Protein 4U12 (pdb70)

Structure (mmCIF, N/CA/C/O backbone):
data_4U12
#
_entry.id   4U12
#
_cell.length_a   44.944
_cell.length_b   44.944
_cell.length_c   117.883
_cell.angle_alpha   90.000
_cell.angle_beta   90.000
_cell.angle_gamma   90.000
#
_symmetry.space_group_name_H-M   'P 43 2 2'
#
loop_
_entity.id
_entity.type
_entity.pdbx_description
1 polymer 'Uncharacterized protein HP0242'
2 water water
#
loop_
_atom_site.group_PDB
_atom_site.id
_atom_site.type_symbol
_atom_site.label_atom_id
_atom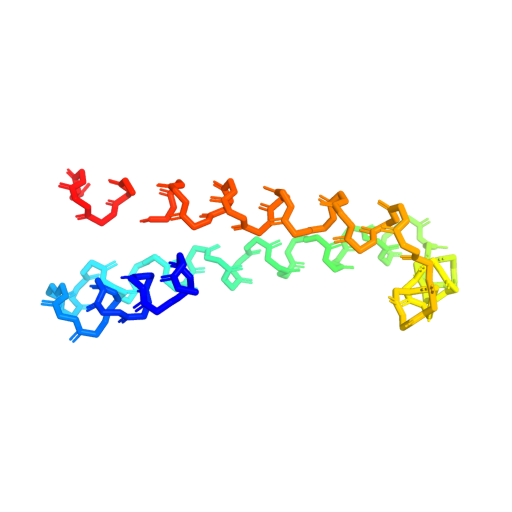_site.label_alt_id
_atom_site.label_comp_id
_atom_site.label_asym_id
_atom_site.label_entity_id
_atom_site.label_seq_id
_atom_site.pdbx_PDB_ins_code
_atom_site.Cartn_x
_atom_site.Cartn_y
_atom_site.Cartn_z
_atom_site.occupancy
_atom_site.B_iso_or_equiv
_atom_site.auth_seq_id
_atom_site.auth_comp_id
_atom_site.auth_asym_id
_atom_site.auth_atom_id
_atom_site.pdbx_PDB_model_num
ATOM 1 N N . ASN A 1 13 ? 32.858 13.815 24.305 1.00 73.24 13 ASN A N 1
ATOM 2 C CA . ASN A 1 13 ? 31.578 13.583 25.022 1.00 70.12 13 ASN A CA 1
ATOM 3 C C . ASN A 1 13 ? 30.796 14.839 25.439 1.00 63.79 13 ASN A C 1
ATOM 4 O O . ASN A 1 13 ? 29.573 14.823 25.386 1.00 56.39 13 ASN A O 1
ATOM 9 N N . PRO A 1 14 ? 31.480 15.917 25.860 1.00 60.19 14 PRO A N 1
ATOM 10 C CA . PRO A 1 14 ? 30.713 17.151 26.030 1.00 55.72 14 PRO A CA 1
ATOM 11 C C . PRO A 1 14 ? 29.991 17.547 24.736 1.00 49.96 14 PRO A C 1
ATOM 12 O O . PRO A 1 14 ? 28.857 18.038 24.746 1.00 46.78 14 PRO A O 1
ATOM 16 N N . LEU A 1 15 ? 30.654 17.316 23.631 1.00 44.95 15 LEU A N 1
ATOM 17 C CA . LEU A 1 15 ? 30.077 17.613 22.334 1.00 47.18 15 LEU A CA 1
ATOM 18 C C . LEU A 1 15 ? 28.919 16.713 21.992 1.00 44.41 15 LEU A C 1
ATOM 19 O O . LEU A 1 15 ? 28.018 17.146 21.277 1.00 38.88 15 LEU A O 1
ATOM 24 N N . ASP A 1 16 ? 28.943 15.462 22.466 1.00 42.36 16 ASP A N 1
ATOM 25 C CA . ASP A 1 16 ? 27.828 14.577 22.239 1.00 43.51 16 ASP A CA 1
ATOM 26 C C . ASP A 1 16 ? 26.622 15.069 22.992 1.00 43.27 16 ASP A C 1
ATOM 27 O O . ASP A 1 16 ? 25.505 14.997 22.487 1.00 44.63 16 ASP A O 1
ATOM 32 N N . LYS A 1 17 ? 26.841 15.537 24.215 1.00 39.54 17 LYS A N 1
ATOM 33 C CA . LYS A 1 17 ? 25.758 16.089 25.018 1.00 41.57 17 LYS A CA 1
ATOM 34 C C . LYS A 1 17 ? 25.160 17.325 24.338 1.00 37.41 17 LYS A C 1
ATOM 35 O O . LYS A 1 17 ? 23.939 17.532 24.334 1.00 37.67 17 LYS A O 1
ATOM 41 N N . TRP A 1 18 ? 26.016 18.166 23.780 1.00 35.32 18 TRP A N 1
ATOM 42 C CA . TRP A 1 18 ? 25.511 19.333 23.013 1.00 32.95 18 TRP A CA 1
ATOM 43 C C . TRP A 1 18 ? 24.584 18.905 21.866 1.00 34.74 18 TRP A C 1
ATOM 44 O O . TRP A 1 18 ? 23.498 19.438 21.684 1.00 34.85 18 TRP A O 1
ATOM 55 N N . ASN A 1 19 ? 25.014 17.919 21.105 1.00 34.10 19 ASN A N 1
ATOM 56 C CA . ASN A 1 19 ? 24.231 17.421 20.019 1.00 36.69 19 ASN A CA 1
ATOM 57 C C . ASN A 1 19 ? 22.920 16.835 20.517 1.00 40.48 19 ASN A C 1
ATOM 58 O O . ASN A 1 19 ? 21.893 17.065 19.903 1.00 38.62 19 ASN A O 1
ATOM 63 N N . ASP A 1 20 ? 22.965 16.066 21.615 1.00 40.68 20 ASP A N 1
ATOM 64 C CA . ASP A 1 20 ? 21.769 15.499 22.192 1.00 45.31 20 ASP A CA 1
ATOM 65 C C . ASP A 1 20 ? 20.743 16.588 22.465 1.00 44.11 20 ASP A C 1
ATOM 66 O O . ASP A 1 20 ? 19.575 16.455 22.119 1.00 45.89 20 ASP A O 1
ATOM 71 N N . ILE A 1 21 ? 21.196 17.656 23.103 1.00 40.09 21 ILE A N 1
ATOM 72 C CA . ILE A 1 21 ? 20.318 18.743 23.557 1.00 42.37 21 ILE A CA 1
ATOM 73 C C . ILE A 1 21 ? 19.754 19.494 22.366 1.00 39.46 21 ILE A C 1
ATOM 74 O O . ILE A 1 21 ? 18.542 19.817 22.295 1.00 39.41 21 ILE A O 1
ATOM 79 N N . ILE A 1 22 ? 20.626 19.762 21.406 1.00 36.25 22 ILE A N 1
ATOM 80 C CA . ILE A 1 22 ? 20.182 20.426 20.159 1.00 38.08 22 ILE A CA 1
ATOM 81 C C . ILE A 1 22 ? 19.067 19.643 19.462 1.00 40.14 22 ILE A C 1
ATOM 82 O O . ILE A 1 22 ? 18.030 20.220 19.064 1.00 41.08 22 ILE A O 1
ATOM 87 N N . PHE A 1 23 ? 19.297 18.342 19.290 1.00 42.47 23 PHE A N 1
ATOM 88 C CA . PHE A 1 23 ? 18.350 17.493 18.532 1.00 46.71 23 PHE A CA 1
ATOM 89 C C . PHE A 1 23 ? 17.153 17.048 19.339 1.00 50.95 23 PHE A C 1
ATOM 90 O O . PHE A 1 23 ? 16.159 16.612 18.754 1.00 54.18 23 PHE A O 1
ATOM 98 N N . HIS A 1 24 ? 17.202 17.200 20.657 1.00 52.51 24 HIS A N 1
ATOM 99 C CA . HIS A 1 24 ? 16.063 16.813 21.463 1.00 57.86 24 HIS A CA 1
ATOM 100 C C . HIS A 1 24 ? 15.276 17.944 22.117 1.00 56.36 24 HIS A C 1
ATOM 101 O O . HIS A 1 24 ? 14.170 17.707 22.594 1.00 55.97 24 HIS A O 1
ATOM 108 N N . ALA A 1 25 ? 15.792 19.169 22.063 1.00 53.25 25 ALA A N 1
ATOM 109 C CA . ALA A 1 25 ? 15.042 20.345 22.498 1.00 54.98 25 ALA A CA 1
ATOM 110 C C . ALA A 1 25 ? 13.891 20.625 21.521 1.00 56.46 25 ALA A C 1
ATOM 111 O O . ALA A 1 25 ? 13.865 20.060 20.428 1.00 56.75 25 ALA A O 1
ATOM 113 N N . SER A 1 26 ? 12.968 21.520 21.876 1.00 57.76 26 SER A N 1
ATOM 114 C CA . SER A 1 26 ? 11.909 21.886 20.928 1.00 57.46 26 SER A CA 1
ATOM 115 C C . SER A 1 26 ? 12.567 22.470 19.702 1.00 55.15 26 SER A C 1
ATOM 116 O O . SER A 1 26 ? 13.664 23.059 19.804 1.00 54.76 26 SER A O 1
ATOM 119 N N . LYS A 1 27 ? 11.946 22.270 18.541 1.00 53.18 27 LYS A N 1
ATOM 120 C CA . LYS A 1 27 ? 12.488 22.757 17.277 1.00 53.99 27 LYS A CA 1
ATOM 121 C C . LYS A 1 27 ? 12.607 24.289 17.332 1.00 53.17 27 LYS A C 1
ATOM 122 O O . LYS A 1 27 ? 13.550 24.854 16.805 1.00 50.91 27 LYS A O 1
ATOM 124 N N . LYS A 1 28 ? 11.679 24.934 18.036 1.00 52.06 28 LYS A N 1
ATOM 125 C CA . LYS A 1 28 ? 11.696 26.383 18.238 1.00 52.01 28 LYS A CA 1
ATOM 126 C C . LYS A 1 28 ? 12.982 26.875 18.927 1.00 47.46 28 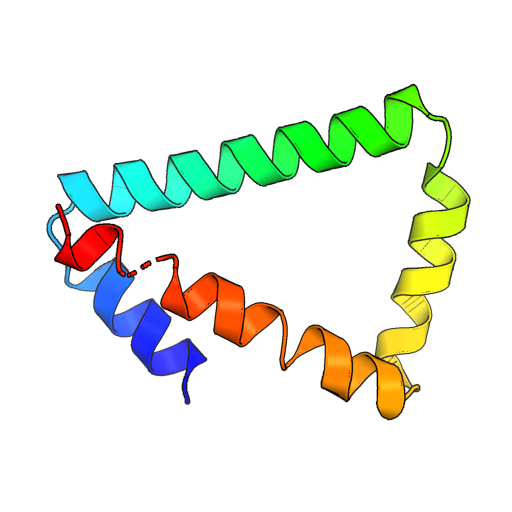LYS A C 1
ATOM 127 O O . LYS A 1 28 ? 13.649 27.813 18.467 1.00 46.40 28 LYS A O 1
ATOM 133 N N . LEU A 1 29 ? 13.347 26.233 20.026 1.00 46.05 29 LEU A N 1
ATOM 134 C CA . LEU A 1 29 ? 14.511 26.661 20.790 1.00 43.72 29 LEU A CA 1
ATOM 135 C C . LEU A 1 29 ? 15.834 26.312 20.092 1.00 41.51 29 LEU A C 1
ATOM 136 O O . LEU A 1 29 ? 16.772 27.120 20.108 1.00 40.30 29 LEU A O 1
ATOM 141 N N . SER A 1 30 ? 15.919 25.117 19.522 1.00 38.69 30 SER A N 1
ATOM 142 C CA . SER A 1 30 ? 17.114 24.731 18.804 1.00 37.26 30 SER A CA 1
ATOM 143 C C . SER A 1 30 ? 17.340 25.598 17.579 1.00 36.47 30 SER A C 1
ATOM 144 O O . SER A 1 30 ? 18.483 25.991 17.289 1.00 34.53 30 SER A O 1
ATOM 147 N N . LYS A 1 31 ? 16.267 25.949 16.885 1.00 37.69 31 LYS A N 1
ATOM 148 C CA . LYS A 1 31 ? 16.404 26.804 15.698 1.00 37.76 31 LYS A CA 1
ATOM 149 C C . LYS A 1 31 ? 16.927 28.181 16.095 1.00 37.04 31 LYS A C 1
ATOM 150 O O . LYS A 1 31 ? 17.827 28.744 15.463 1.00 33.71 31 LYS A O 1
ATOM 156 N N . LYS A 1 32 ? 16.382 28.735 17.165 1.00 37.27 32 LYS A N 1
ATOM 157 C CA . LYS A 1 32 ? 16.789 30.054 17.616 1.00 38.36 32 LYS A CA 1
ATOM 158 C C . LYS A 1 32 ? 18.277 30.011 18.014 1.00 35.78 32 LYS A C 1
ATOM 159 O O . LYS A 1 32 ? 19.027 30.953 17.764 1.00 34.48 32 LYS A O 1
ATOM 165 N N . GLU A 1 33 ? 18.724 28.910 18.625 1.00 34.32 33 GLU A N 1
ATOM 166 C CA . GLU A 1 33 ? 20.099 28.865 19.139 1.00 31.85 33 GLU A CA 1
ATOM 167 C C . GLU A 1 33 ? 21.074 28.714 17.995 1.00 30.81 33 GLU A C 1
ATOM 168 O O . GLU A 1 33 ? 22.112 29.355 17.983 1.00 31.34 33 GLU A O 1
ATOM 174 N N . LEU A 1 34 ? 20.763 27.858 17.040 1.00 30.33 34 LEU A N 1
ATOM 175 C CA . LEU A 1 34 ? 21.609 27.697 15.884 1.00 29.27 34 LEU A CA 1
ATOM 176 C C . LEU A 1 34 ? 21.677 28.997 15.061 1.00 28.98 34 LEU A C 1
ATOM 177 O O . LEU A 1 34 ? 22.729 29.346 14.564 1.00 28.31 34 LEU A O 1
ATOM 182 N N . GLU A 1 35 ? 20.564 29.694 14.902 1.00 31.07 35 GLU A N 1
ATOM 183 C CA . GLU A 1 35 ? 20.580 31.019 14.257 1.00 33.07 35 GLU A CA 1
ATOM 184 C C . GLU A 1 35 ? 21.420 32.035 15.020 1.00 33.59 35 GLU A C 1
ATOM 185 O O . GLU A 1 35 ? 22.103 32.905 14.421 1.00 32.98 35 GLU A O 1
ATOM 191 N N . ARG A 1 36 ? 21.410 31.940 16.344 1.00 32.48 36 ARG A N 1
ATOM 192 C CA . ARG A 1 36 ? 22.223 32.850 17.146 1.00 31.23 36 ARG A CA 1
ATOM 193 C C . ARG A 1 36 ? 23.677 32.586 16.826 1.00 30.69 36 ARG A C 1
ATOM 194 O O . ARG A 1 36 ? 24.455 33.509 16.651 1.00 30.89 36 ARG A O 1
ATOM 202 N N . LEU A 1 37 ? 24.055 31.302 16.781 1.00 27.28 37 LEU A N 1
ATOM 203 C CA . LEU A 1 37 ? 25.439 30.944 16.500 1.00 28.51 37 LEU A CA 1
ATOM 204 C C . LEU A 1 37 ? 25.859 31.349 15.080 1.00 28.00 37 LEU A C 1
ATOM 205 O O . LEU A 1 37 ? 26.993 31.801 14.859 1.00 28.04 37 LEU A O 1
ATOM 210 N N . LEU A 1 38 ? 24.953 31.184 14.126 1.00 26.86 38 LEU A N 1
ATOM 211 C CA . LEU A 1 38 ? 25.207 31.556 12.741 1.00 28.19 38 LEU A CA 1
ATOM 212 C C . LEU A 1 38 ? 25.449 33.037 12.671 1.00 30.07 38 LEU A C 1
ATOM 213 O O . LEU A 1 38 ? 26.367 33.502 11.986 1.00 29.29 38 LEU A O 1
ATOM 218 N N . GLU A 1 39 ? 24.632 33.800 13.356 1.00 29.93 39 GLU A N 1
ATOM 219 C CA . GLU A 1 39 ? 24.796 35.264 13.317 1.00 31.87 39 GLU A CA 1
ATOM 220 C C . GLU A 1 39 ? 26.110 35.686 13.954 1.00 33.57 39 GLU A C 1
ATOM 221 O O . GLU A 1 39 ? 26.772 36.611 13.464 1.00 33.93 39 GLU A O 1
ATOM 227 N N . LEU A 1 40 ? 26.488 35.025 15.047 1.00 31.70 40 LEU A N 1
ATOM 228 C CA . LEU A 1 40 ? 27.743 35.353 15.715 1.00 33.75 40 LEU A CA 1
ATOM 229 C C . LEU A 1 40 ? 28.907 35.064 14.793 1.00 32.24 40 LEU A C 1
ATOM 230 O O . LEU A 1 40 ? 29.834 35.840 14.719 1.00 33.73 40 LEU A O 1
ATOM 235 N N . LEU A 1 41 ? 28.872 33.930 14.122 1.00 31.44 41 LEU A N 1
ATOM 236 C CA . LEU A 1 41 ? 29.910 33.555 13.138 1.00 32.20 41 LEU A CA 1
ATOM 237 C C . LEU A 1 41 ? 30.021 34.581 12.030 1.00 33.70 41 LEU A C 1
ATOM 238 O O . LEU A 1 41 ? 31.118 35.012 11.690 1.00 33.95 41 LEU A O 1
ATOM 243 N N . ALA A 1 42 ? 28.891 35.000 11.515 1.00 30.27 42 ALA A N 1
ATOM 244 C CA . ALA A 1 42 ? 28.859 36.020 10.502 1.00 31.48 42 ALA A CA 1
ATOM 245 C C . ALA A 1 42 ? 29.433 37.340 11.007 1.00 33.95 42 ALA A C 1
ATOM 246 O O . ALA A 1 42 ? 30.151 37.979 10.305 1.00 36.93 42 ALA A O 1
ATOM 248 N N . LEU A 1 43 ? 29.121 37.728 12.226 1.00 34.22 43 LEU A N 1
ATOM 249 C CA . LEU A 1 43 ? 29.686 38.941 12.785 1.00 38.30 43 LEU A CA 1
ATOM 250 C C . LEU A 1 43 ? 31.176 38.843 12.926 1.00 38.27 43 LEU A C 1
ATOM 251 O O . LEU A 1 43 ? 31.880 39.738 12.571 1.00 40.73 43 LEU A O 1
ATOM 256 N N . LEU A 1 44 ? 31.654 37.731 13.429 1.00 37.72 44 LEU A N 1
ATOM 257 C CA . LEU A 1 44 ? 33.062 37.554 13.636 1.00 40.24 44 LEU A CA 1
ATOM 258 C C . LEU A 1 44 ? 33.836 37.564 12.345 1.00 41.31 44 LEU A C 1
ATOM 259 O O . LEU A 1 44 ? 34.872 38.162 12.259 1.00 42.66 44 LEU A O 1
ATOM 264 N N . GLU A 1 45 ? 33.327 36.878 11.345 1.00 39.52 45 GLU A N 1
ATOM 265 C CA . GLU A 1 45 ? 33.991 36.818 10.072 1.00 40.39 45 GLU A CA 1
ATOM 266 C C . GLU A 1 45 ? 34.045 38.180 9.429 1.00 42.71 45 GLU A C 1
ATOM 267 O O . GLU A 1 45 ? 35.040 38.585 8.930 1.00 44.22 45 GLU A O 1
ATOM 273 N N . THR A 1 46 ? 32.947 38.888 9.498 1.00 43.05 46 THR A N 1
ATOM 274 C CA . THR A 1 46 ? 32.841 40.213 8.944 1.00 44.92 46 THR A CA 1
ATOM 275 C C . THR A 1 46 ? 33.763 41.179 9.648 1.00 48.60 46 THR A C 1
ATOM 276 O O . THR A 1 46 ? 34.361 42.020 9.030 1.00 48.61 46 THR A O 1
ATOM 280 N N . PHE A 1 47 ? 33.872 41.055 10.954 1.00 48.52 47 PHE A N 1
ATOM 281 C CA . PHE A 1 47 ? 34.772 41.885 11.700 1.00 52.53 47 PHE A CA 1
ATOM 282 C C . PHE A 1 47 ? 36.203 41.665 11.273 1.00 53.99 47 PHE A C 1
ATOM 283 O O . PHE A 1 47 ? 36.915 42.589 11.060 1.00 56.90 47 PHE A O 1
ATOM 291 N N . ILE A 1 48 ? 36.605 40.431 11.097 1.00 104.13 48 ILE A N 1
ATOM 292 C CA . ILE A 1 48 ? 37.958 40.118 10.732 1.00 104.52 48 ILE A CA 1
ATOM 293 C C . ILE A 1 48 ? 38.310 40.702 9.372 1.00 103.56 48 ILE A C 1
ATOM 294 O O . ILE A 1 48 ? 39.403 41.150 9.167 1.00 107.48 48 ILE A O 1
ATOM 299 N N . GLU A 1 49 ? 37.385 40.649 8.438 1.00 101.31 49 GLU A N 1
ATOM 300 C CA . GLU A 1 49 ? 37.550 41.314 7.165 1.00 102.35 49 GLU A CA 1
ATOM 301 C C . GLU A 1 49 ? 37.599 42.831 7.268 1.00 104.64 49 GLU A C 1
ATOM 302 O O . GLU A 1 49 ? 38.408 43.460 6.643 1.00 106.04 49 GLU A O 1
ATOM 308 N N . LYS A 1 50 ? 36.740 43.402 8.085 1.00 104.53 50 LYS A N 1
ATOM 309 C CA . LYS A 1 50 ? 36.628 44.826 8.213 1.00 108.80 50 LYS A CA 1
ATOM 310 C C . LYS A 1 50 ? 37.930 45.353 8.725 1.00 115.03 50 LYS A C 1
ATOM 311 O O . LYS A 1 50 ? 38.250 46.497 8.527 1.00 121.09 50 LYS A O 1
ATOM 317 N N . GLU A 1 51 ? 38.635 44.532 9.467 1.00 115.96 51 GLU A N 1
ATOM 318 C CA . GLU A 1 51 ? 39.881 44.910 10.075 1.00 124.61 51 GLU A CA 1
ATOM 319 C C . GLU A 1 51 ? 41.058 44.314 9.333 1.00 125.76 51 GLU A C 1
ATOM 320 O O . GLU A 1 51 ? 42.157 44.343 9.814 1.00 132.14 51 GLU A O 1
ATOM 326 N N . ASP A 1 52 ? 40.815 43.727 8.177 1.00 120.52 52 ASP A N 1
ATOM 327 C CA . ASP A 1 52 ? 41.882 43.211 7.329 1.00 125.38 52 ASP A CA 1
ATOM 328 C C . ASP A 1 52 ? 42.787 42.171 7.945 1.00 126.87 52 ASP A C 1
ATOM 329 O O . ASP A 1 52 ? 43.968 42.137 7.676 1.00 134.87 52 ASP A O 1
ATOM 334 N N . LEU A 1 53 ? 42.233 41.283 8.739 1.00 120.99 53 LEU A N 1
ATOM 335 C CA . LEU A 1 53 ? 43.031 40.314 9.437 1.00 123.68 53 LEU A CA 1
ATOM 336 C C . LEU A 1 53 ? 43.034 38.936 8.863 1.00 120.54 53 LEU A C 1
ATOM 337 O O . LEU A 1 53 ? 43.478 38.018 9.507 1.00 124.93 53 LEU A O 1
ATOM 342 N N . GLU A 1 54 ? 42.534 38.770 7.654 1.00 118.15 54 GLU A N 1
ATOM 343 C CA . GLU A 1 54 ? 42.252 37.435 7.169 1.00 115.00 54 GLU A CA 1
ATOM 344 C C . GLU A 1 54 ? 43.448 36.518 7.089 1.00 120.84 54 GLU A C 1
ATOM 345 O O . GLU A 1 54 ? 43.352 35.364 7.409 1.00 119.56 54 GLU A O 1
ATOM 351 N N . GLU A 1 55 ? 44.578 37.014 6.638 1.00 127.40 55 GLU A N 1
ATOM 352 C CA . GLU A 1 55 ? 45.758 36.167 6.493 1.00 136.26 55 GLU A CA 1
ATOM 353 C C . GLU A 1 55 ? 46.282 35.692 7.846 1.00 138.25 55 GLU A C 1
ATOM 354 O O . GLU A 1 55 ? 46.666 34.546 8.037 1.00 143.02 55 GLU A O 1
ATOM 356 N N . LYS A 1 56 ? 46.264 36.619 8.779 1.00 138.94 56 LYS A N 1
ATOM 357 C CA . LYS A 1 56 ? 46.702 36.387 10.125 1.00 141.20 56 LYS A CA 1
ATOM 358 C C . LYS A 1 56 ? 45.841 35.306 10.761 1.00 133.46 56 LYS A C 1
ATOM 359 O O . LYS A 1 56 ? 46.370 34.388 11.384 1.00 139.40 56 LYS A O 1
ATOM 362 N N . PHE A 1 57 ? 44.531 35.368 10.558 1.00 121.65 57 PHE A N 1
ATOM 363 C CA . PHE A 1 57 ? 43.684 34.348 11.135 1.00 116.81 57 PHE A CA 1
ATOM 364 C C . PHE A 1 57 ? 44.064 33.016 10.547 1.00 118.19 57 PHE A C 1
ATOM 365 O O . PHE A 1 57 ? 44.170 32.036 11.237 1.00 121.55 57 PHE A O 1
ATOM 373 N N . GLU A 1 58 ? 44.307 32.990 9.254 1.00 120.70 58 GLU A N 1
ATOM 374 C CA . GLU A 1 58 ? 44.531 31.734 8.573 1.00 123.47 58 GLU A CA 1
ATOM 375 C C . GLU A 1 58 ? 45.763 31.016 9.087 1.00 130.96 58 GLU A C 1
ATOM 376 O O . GLU A 1 58 ? 45.762 29.807 9.219 1.00 132.38 58 GLU A O 1
ATOM 378 N N . SER A 1 59 ? 46.819 31.759 9.351 1.00 137.86 59 SER A N 1
ATOM 379 C CA . SER A 1 59 ? 48.026 31.161 9.890 1.00 148.17 59 SER A CA 1
ATOM 380 C C . SER A 1 59 ? 47.786 30.555 11.267 1.00 146.40 59 SER A C 1
ATOM 381 O O . SER A 1 59 ? 48.103 29.403 11.533 1.00 151.01 59 SER A O 1
ATOM 383 N N . PHE A 1 60 ? 47.136 31.350 12.095 1.00 141.22 60 PHE A N 1
ATOM 384 C CA . PHE A 1 60 ? 46.908 31.053 13.478 1.00 140.67 60 PHE A CA 1
ATOM 385 C C . PHE A 1 60 ? 46.153 29.754 13.467 1.00 135.14 60 PHE A C 1
ATOM 386 O O . PHE A 1 60 ? 46.448 28.875 14.232 1.00 138.71 60 PHE A O 1
ATOM 394 N N . ALA A 1 61 ? 45.226 29.593 12.548 1.00 127.69 61 ALA A N 1
ATOM 395 C CA . ALA A 1 61 ? 44.442 28.358 12.444 1.00 125.33 61 ALA A CA 1
ATOM 396 C C . ALA A 1 61 ? 45.158 27.049 12.081 1.00 130.11 61 ALA A C 1
ATOM 397 O O . ALA A 1 61 ? 44.741 25.971 12.480 1.00 129.39 61 ALA A O 1
ATOM 399 N N . LYS A 1 62 ? 46.208 27.147 11.288 1.00 133.68 62 LYS A N 1
ATOM 400 C CA . LYS A 1 62 ? 46.907 25.959 10.819 1.00 141.53 62 LYS A CA 1
ATOM 401 C C . LYS A 1 62 ? 47.550 25.203 11.963 1.00 146.66 62 LYS A C 1
ATOM 402 O O . LYS A 1 62 ? 47.698 23.994 11.914 1.00 152.33 62 LYS A O 1
ATOM 404 N N . ALA A 1 63 ? 47.911 25.958 12.989 1.00 86.09 63 ALA A N 1
ATOM 405 C CA . ALA A 1 63 ? 48.669 25.507 14.141 1.00 80.52 63 ALA A CA 1
ATOM 406 C C . ALA A 1 63 ? 47.950 24.397 14.854 1.00 77.97 63 ALA A C 1
ATOM 407 O O . ALA A 1 63 ? 48.562 23.553 15.475 1.00 76.11 63 ALA A O 1
ATOM 409 N N . LEU A 1 64 ? 46.633 24.409 14.763 1.00 79.14 64 LEU A N 1
ATOM 410 C CA . LEU A 1 64 ? 45.798 23.576 15.587 1.00 77.90 64 LEU A CA 1
ATOM 411 C C . LEU A 1 64 ? 46.127 22.117 15.379 1.00 83.65 64 LEU A C 1
ATOM 412 O O . LEU A 1 64 ? 46.067 21.337 16.316 1.00 83.55 64 LEU A O 1
AT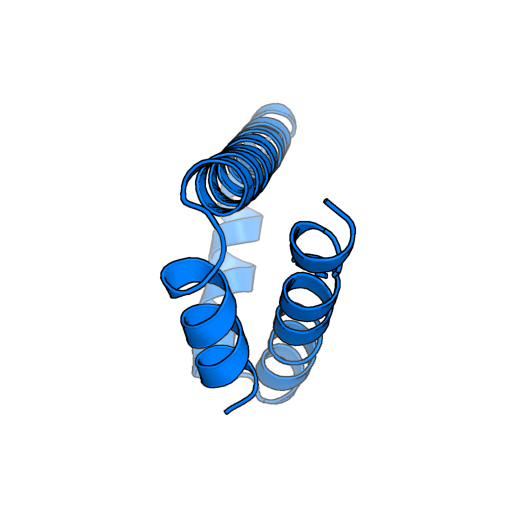OM 417 N N . ARG A 1 65 ? 46.465 21.731 14.160 1.00 90.78 65 ARG A N 1
ATOM 418 C CA . ARG A 1 65 ? 46.770 20.335 13.908 1.00 97.89 65 ARG A CA 1
ATOM 419 C C . ARG A 1 65 ? 47.966 19.874 14.734 1.00 96.17 65 ARG A C 1
ATOM 420 O O . ARG A 1 65 ? 47.997 18.761 15.214 1.00 99.92 65 ARG A O 1
ATOM 422 N N . ILE A 1 66 ? 48.960 20.722 14.872 1.00 93.46 66 ILE A N 1
ATOM 423 C CA . ILE A 1 66 ? 50.153 20.344 15.600 1.00 95.41 66 ILE A CA 1
ATOM 424 C C . ILE A 1 66 ? 50.277 20.820 17.048 1.00 91.62 66 ILE A C 1
ATOM 425 O O . ILE A 1 66 ? 50.770 20.083 17.877 1.00 96.75 66 ILE A O 1
ATOM 427 N N . ASP A 1 67 ? 49.827 22.034 17.349 1.00 85.81 67 ASP A N 1
ATOM 428 C CA . ASP A 1 67 ? 50.133 22.695 18.610 1.00 83.26 67 ASP A CA 1
ATOM 429 C C . ASP A 1 67 ? 49.226 22.210 19.740 1.00 79.75 67 ASP A C 1
ATOM 430 O O . ASP A 1 67 ? 48.033 22.426 19.741 1.00 71.69 67 ASP A O 1
ATOM 435 N N . GLU A 1 68 ? 49.851 21.555 20.710 1.00 80.46 68 GLU A N 1
ATOM 436 C CA . GLU A 1 68 ? 49.148 21.010 21.850 1.00 82.63 68 GLU A CA 1
ATOM 437 C C . GLU A 1 68 ? 48.510 22.069 22.714 1.00 77.69 68 GLU A C 1
ATOM 438 O O . GLU A 1 68 ? 47.431 21.878 23.237 1.00 73.91 68 GLU A O 1
ATOM 444 N N . GLU A 1 69 ? 49.196 23.175 22.894 1.00 74.96 69 GLU A N 1
ATOM 445 C CA . GLU A 1 69 ? 48.678 24.216 23.732 1.00 75.08 69 GLU A CA 1
ATOM 446 C C . GLU A 1 69 ? 47.441 24.874 23.201 1.00 69.90 69 GLU A C 1
ATOM 447 O O . GLU A 1 69 ? 46.522 25.124 23.945 1.00 67.97 69 GLU A O 1
ATOM 453 N N . LEU A 1 70 ? 47.441 25.185 21.916 1.00 67.17 70 LEU A N 1
ATOM 454 C CA . LEU A 1 70 ? 46.278 25.746 21.254 1.00 62.68 70 LEU A CA 1
ATOM 455 C C . LEU A 1 70 ? 45.160 24.753 21.251 1.00 61.76 70 LEU A C 1
ATOM 456 O O . LEU A 1 70 ? 44.039 25.097 21.517 1.00 62.21 70 LEU A O 1
ATOM 461 N N . GLN A 1 71 ? 45.479 23.494 21.012 1.00 63.07 71 GLN A N 1
ATOM 462 C CA . GLN A 1 71 ? 44.450 22.491 20.952 1.00 64.72 71 GLN A CA 1
ATOM 463 C C . GLN A 1 71 ? 43.717 22.526 22.288 1.00 64.04 71 GLN A C 1
ATOM 464 O O . GLN A 1 71 ? 42.518 22.471 22.309 1.00 60.58 71 GLN A O 1
ATOM 470 N N . GLN A 1 72 ? 44.444 22.672 23.386 1.00 65.29 72 GLN A N 1
ATOM 471 C CA . GLN A 1 72 ? 43.837 22.793 24.700 1.00 69.17 72 GLN A CA 1
ATOM 472 C C . GLN A 1 72 ? 42.986 24.024 24.881 1.00 66.39 72 GLN A C 1
ATOM 473 O O . GLN A 1 72 ? 41.881 23.948 25.348 1.00 65.60 72 GLN A O 1
ATOM 479 N N . LYS A 1 73 ? 43.492 25.159 24.473 1.00 63.75 73 LYS A N 1
ATOM 480 C CA . LYS A 1 73 ? 42.717 26.393 24.555 1.00 62.68 73 LYS A CA 1
ATOM 481 C C . LYS A 1 73 ? 41.407 26.420 23.737 1.00 58.52 73 LYS A C 1
ATOM 482 O O . LYS A 1 73 ? 40.385 26.948 24.178 1.00 56.76 73 LYS A O 1
ATOM 488 N N . ILE A 1 74 ? 41.466 25.900 22.516 1.00 55.00 74 ILE A N 1
ATOM 489 C CA . ILE A 1 74 ? 40.304 25.800 21.671 1.00 53.14 74 ILE A CA 1
ATOM 490 C C . ILE A 1 74 ? 39.311 24.814 22.226 1.00 54.02 74 ILE A C 1
ATOM 491 O O . ILE A 1 74 ? 38.098 24.999 22.074 1.00 53.21 74 ILE A O 1
ATOM 496 N N . GLU A 1 75 ? 39.820 23.747 22.822 1.00 55.45 75 GLU A N 1
ATOM 497 C CA . GLU A 1 75 ? 38.962 22.713 23.310 1.00 61.11 75 GLU A CA 1
ATOM 498 C C . GLU A 1 75 ? 38.200 23.281 24.516 1.00 61.25 75 GLU A C 1
ATOM 499 O O . GLU A 1 75 ? 36.996 23.037 24.657 1.00 60.16 75 GLU A O 1
ATOM 505 N N . SER A 1 76 ? 38.913 24.043 25.357 1.00 47.91 76 SER A N 1
ATOM 506 C CA A SER A 1 76 ? 38.289 24.706 26.503 0.50 46.85 76 SER A CA 1
ATOM 507 C CA B SER A 1 76 ? 38.303 24.717 26.510 0.50 47.75 76 SER A CA 1
ATOM 508 C C . SER A 1 76 ? 37.252 25.735 26.054 1.00 44.89 76 SER A C 1
ATOM 509 O O . SER A 1 76 ? 36.177 25.853 26.640 1.00 41.64 76 SER A O 1
ATOM 514 N N . ARG A 1 77 ? 37.557 26.447 24.978 1.00 44.13 77 ARG A N 1
ATOM 515 C CA . ARG A 1 77 ? 36.630 27.434 24.411 1.00 44.65 77 ARG A CA 1
ATOM 516 C C . ARG A 1 77 ? 35.360 26.783 23.837 1.00 40.99 77 ARG A C 1
ATOM 517 O O . ARG A 1 77 ? 34.243 27.284 24.033 1.00 39.76 77 ARG A O 1
ATOM 525 N N . LYS A 1 78 ? 35.523 25.667 23.135 1.00 38.98 78 LYS A N 1
ATOM 526 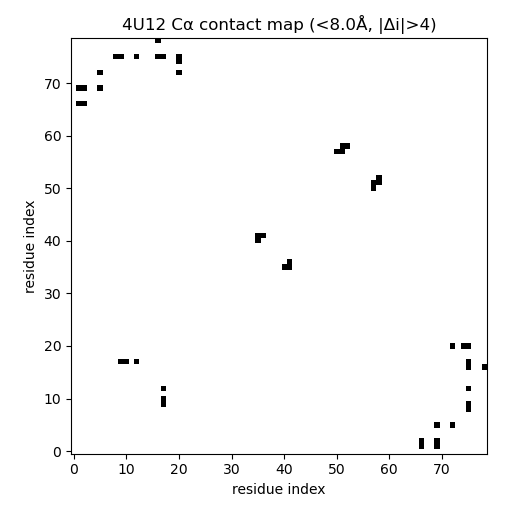C CA . LYS A 1 78 ? 34.363 24.966 22.596 1.00 38.25 78 LYS A CA 1
ATOM 527 C C . LYS A 1 78 ? 33.445 24.548 23.725 1.00 36.76 78 LYS A C 1
ATOM 528 O O . LYS A 1 78 ? 32.237 24.683 23.606 1.00 35.65 78 LYS A O 1
ATOM 534 N N . THR A 1 79 ? 33.975 24.058 24.826 1.00 37.91 79 THR A N 1
ATOM 535 C CA . THR A 1 79 ? 33.123 23.664 25.941 1.00 40.07 79 THR A CA 1
ATOM 536 C C . THR A 1 79 ? 32.383 24.826 26.544 1.00 37.94 79 THR A C 1
ATOM 537 O O . THR A 1 79 ? 31.275 24.695 26.964 1.00 38.21 79 THR A O 1
ATOM 541 N N . ASP A 1 80 ? 33.028 25.963 26.613 1.00 38.03 80 ASP A N 1
ATOM 542 C CA . ASP A 1 80 ? 32.384 27.151 27.090 1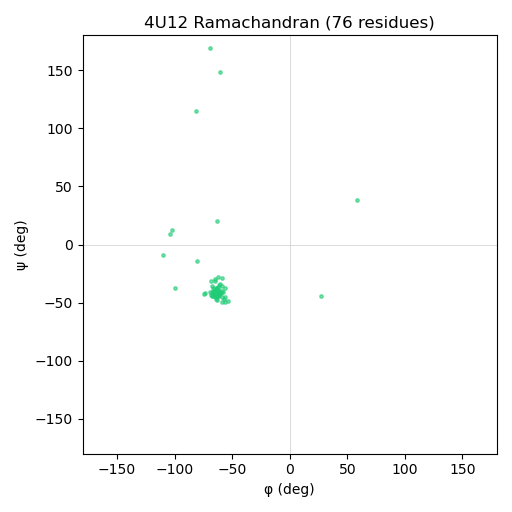.00 38.79 80 ASP A CA 1
ATOM 543 C C . ASP A 1 80 ? 31.231 27.546 26.213 1.00 35.96 80 ASP A C 1
ATOM 544 O O . ASP A 1 80 ? 30.225 27.991 26.697 1.00 35.07 80 ASP A O 1
ATOM 549 N N . ILE A 1 81 ? 31.417 27.433 24.907 1.00 33.51 81 ILE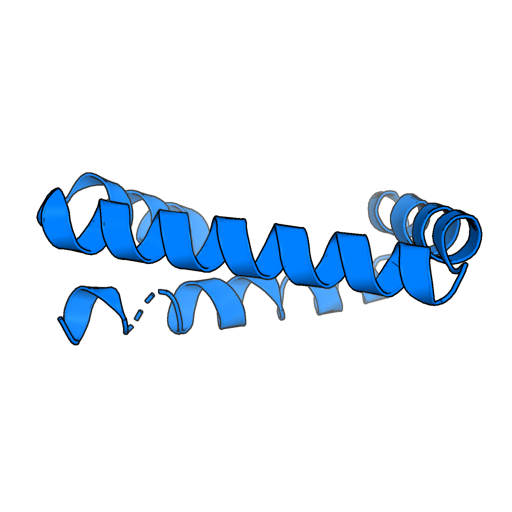 A N 1
ATOM 550 C CA . ILE A 1 81 ? 30.376 27.726 23.944 1.00 32.61 81 ILE A CA 1
ATOM 551 C C . ILE A 1 81 ? 29.225 26.760 24.078 1.00 30.81 81 ILE A C 1
ATOM 552 O O . ILE A 1 81 ? 28.101 27.133 23.997 1.00 31.65 81 ILE A O 1
ATOM 557 N N . VAL A 1 82 ? 29.553 25.504 24.257 1.00 31.98 82 VAL A N 1
ATOM 558 C CA . VAL A 1 82 ? 28.533 24.466 24.449 1.00 33.41 82 VAL A CA 1
ATOM 559 C C . VAL A 1 82 ? 27.711 24.740 25.678 1.00 33.62 82 VAL A C 1
ATOM 560 O O . VAL A 1 82 ? 26.514 24.629 25.678 1.00 33.62 82 VAL A O 1
ATOM 564 N N . ILE A 1 83 ? 28.373 25.151 26.737 1.00 34.41 83 ILE A N 1
ATOM 565 C CA . ILE A 1 83 ? 27.690 25.363 27.992 1.00 37.34 83 ILE A CA 1
ATOM 566 C C . ILE A 1 83 ? 26.710 26.505 27.869 1.00 36.57 83 ILE A C 1
ATOM 567 O O . ILE A 1 83 ? 25.565 26.388 28.293 1.00 38.38 83 ILE A O 1
ATOM 572 N N . GLN A 1 84 ? 27.146 27.581 27.238 1.00 36.40 84 GLN A N 1
ATOM 573 C CA . GLN A 1 84 ? 26.275 28.699 26.991 1.00 38.52 84 GLN A CA 1
ATOM 574 C C . GLN A 1 84 ? 25.108 28.318 26.104 1.00 37.23 84 GLN A C 1
ATOM 575 O O . GLN A 1 84 ? 23.968 28.701 26.349 1.00 38.87 84 GLN A O 1
ATOM 581 N N . SER A 1 85 ? 25.386 27.521 25.095 1.00 34.64 85 SER A N 1
ATOM 582 C CA . SER A 1 85 ? 24.381 27.090 24.169 1.00 33.99 85 SER A CA 1
ATOM 583 C C . SER A 1 85 ? 23.334 26.270 24.873 1.00 36.72 85 SER A C 1
ATOM 584 O O . SER A 1 85 ? 22.178 26.454 24.682 1.00 38.39 85 SER A O 1
ATOM 595 N N . ALA A 1 87 ? 22.696 26.224 28.015 1.00 45.55 87 ALA A N 1
ATOM 596 C CA . ALA A 1 87 ? 21.975 27.040 28.935 1.00 48.55 87 ALA A CA 1
ATOM 597 C C . ALA A 1 87 ? 20.876 27.781 28.239 1.00 48.44 87 ALA A C 1
ATOM 598 O O . ALA A 1 87 ? 19.783 27.847 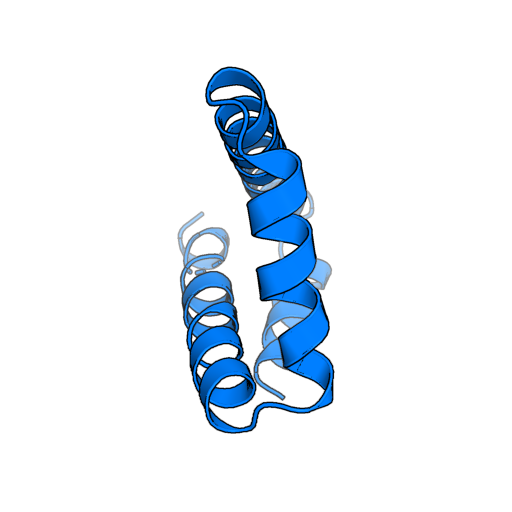28.740 1.00 51.10 87 ALA A O 1
ATOM 600 N N . ASN A 1 88 ? 21.170 28.336 27.079 1.00 44.93 88 ASN A N 1
ATOM 601 C CA . ASN A 1 88 ? 20.201 29.065 26.305 1.00 46.67 88 ASN A CA 1
ATOM 602 C C . ASN A 1 88 ? 18.992 28.227 26.015 1.00 48.52 88 ASN A C 1
ATOM 603 O O . ASN A 1 88 ? 17.916 28.702 26.086 1.00 55.55 88 ASN A O 1
ATOM 608 N N . ILE A 1 89 ? 19.183 26.994 25.621 1.00 48.33 89 ILE A N 1
ATOM 609 C CA . ILE A 1 89 ? 18.080 26.111 25.334 1.00 50.62 89 ILE A CA 1
ATOM 610 C C . ILE A 1 89 ? 17.272 25.735 26.572 1.00 57.23 89 ILE A C 1
ATOM 611 O O . ILE A 1 89 ? 16.076 25.713 26.534 1.00 59.81 89 ILE A O 1
ATOM 616 N N . LEU A 1 90 ? 17.960 25.405 27.651 1.00 60.40 90 LEU A N 1
ATOM 617 C CA . LEU A 1 90 ?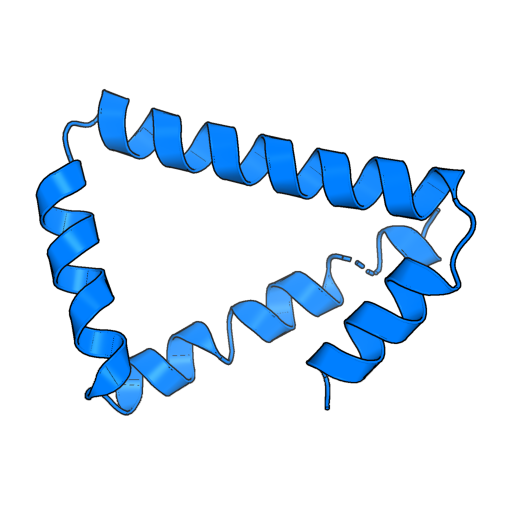 17.322 25.053 28.911 1.00 68.86 90 LEU A CA 1
ATOM 618 C C . LEU A 1 90 ? 16.629 26.253 29.489 1.00 72.18 90 LEU A C 1
ATOM 619 O O . LEU A 1 90 ? 15.592 26.142 30.070 1.00 83.41 90 LEU A O 1
ATOM 621 N N . SER A 1 91 ? 17.241 27.403 29.331 1.00 72.31 91 SER A N 1
ATOM 622 C CA . SER A 1 91 ? 16.696 28.661 29.767 1.00 77.23 91 SER A CA 1
ATOM 623 C C . SER A 1 91 ? 15.410 28.985 29.059 1.00 79.75 91 SER A C 1
ATOM 624 O O . SER A 1 91 ? 14.539 29.591 29.626 1.00 84.02 91 SER A O 1
ATOM 626 N N . GLY A 1 92 ? 15.316 28.643 27.793 1.00 78.48 92 GLY A N 1
ATOM 627 C CA . GLY A 1 92 ? 14.135 28.963 27.025 1.00 83.85 92 GLY A CA 1
ATOM 628 C C . GLY A 1 92 ? 14.192 30.385 26.533 1.00 87.15 92 GLY A C 1
ATOM 629 O O . GLY A 1 92 ? 14.980 31.178 27.027 1.00 92.38 92 GLY A O 1
#

Sequence (79 aa):
NPLDKWNDIIFHASKKLSKKELERLLELLALLETFIEKEDLEEKFESFAKALRIDEELQQKIESSRKTDIVIQSANILSG

Secondary structure (DSSP, 8-state):
-HHHHHHHHHHHS-HHHHHHHHHHHHHHHHHHHHHHHHTT-HHHHHHHHHGGGT-HHHHHHHHHHHHHHHHH--HHHH-

Nearest PDB structures (foldseek):
  4u12-assembly1_A-2  TM=1.013E+00  e=1.676E-10  Helicobacter pylori 26695
  3mlg-assembly1_A  TM=1.004E+00  e=1.213E-08  Helicobacter pylori 26695

Solvent-accessible surface area: 6489 Å² total

Radius of gyration: 15.06 Å; Cα contacts (8 Å, |Δi|>4): 25; chains: 1; bounding box: 38×31×23 Å

B-factor: mean 65.1, std 31.84, range [26.86, 158.09]

InterPro domains:
  IPR018563 Protein of unknown function DUF2018 [PF09442] (10-94)
  IPR023126 HP0242-like superfamily [SSF158752] (4-93)

Organism: Helicobacter pylori (strain ATCC 700392 / 26695) (NCBI:txid85962)

CATH classification: 1.10.3350.10

Foldseek 3Di:
DLVVVLVVLLVPFPVVQSVVLVVVVVVVVVVVVVVCVVVVNVVVVVVVVVCCVPDPVVVVVVVVVVSVVSVVSVSRVVD